Protein AF-A0A952A7B5-F1 (afdb_monomer_lite)

Secondary structure (DSSP, 8-state):
-PPPPPPSSPP--S-S-GGGSSHHHHH-HHHHHHHHHHHHHHHHTT-

Structure (mmCIF, N/CA/C/O backbone):
data_AF-A0A952A7B5-F1
#
_entry.id   AF-A0A952A7B5-F1
#
loop_
_atom_site.group_PDB
_atom_site.id
_atom_site.type_symbol
_atom_site.label_atom_id
_atom_site.label_alt_id
_atom_site.label_comp_id
_atom_site.label_asym_id
_atom_site.label_entity_id
_atom_site.label_seq_id
_atom_site.pdbx_PDB_ins_code
_atom_site.Cartn_x
_atom_site.Car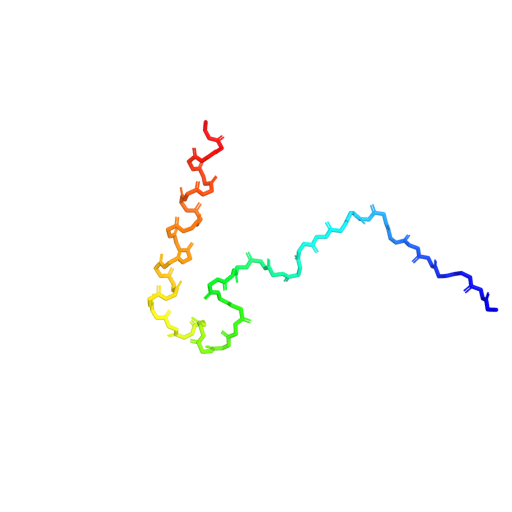tn_y
_atom_site.Cartn_z
_atom_site.occupancy
_atom_site.B_iso_or_equiv
_atom_site.auth_seq_id
_atom_site.auth_comp_id
_atom_site.auth_asym_id
_atom_site.auth_atom_id
_atom_site.pdbx_PDB_model_num
ATOM 1 N N . GLY A 1 1 ? 21.325 -10.336 -32.949 1.00 75.31 1 GLY A N 1
ATOM 2 C CA . GLY A 1 1 ? 20.109 -10.670 -32.180 1.00 75.31 1 GLY A CA 1
ATOM 3 C C . GLY A 1 1 ? 18.906 -10.030 -32.844 1.00 75.31 1 GLY A C 1
ATOM 4 O O . GLY A 1 1 ? 19.062 -8.957 -33.410 1.00 75.31 1 GLY A O 1
ATOM 5 N N . SER A 1 2 ? 17.749 -10.689 -32.830 1.00 76.88 2 SER A N 1
ATOM 6 C CA . SER A 1 2 ? 16.488 -10.195 -33.408 1.00 76.88 2 SER A CA 1
ATOM 7 C C . SER A 1 2 ? 15.720 -9.287 -32.438 1.00 76.88 2 SER A C 1
ATOM 9 O O . SER A 1 2 ? 15.789 -9.481 -31.227 1.00 76.88 2 SER A O 1
ATOM 11 N N . ALA A 1 3 ? 14.969 -8.316 -32.965 1.00 82.00 3 ALA A N 1
ATOM 12 C CA . ALA A 1 3 ? 14.153 -7.402 -32.163 1.00 82.00 3 ALA A CA 1
ATOM 13 C C . ALA A 1 3 ? 12.928 -8.108 -31.543 1.00 82.00 3 ALA A C 1
ATOM 15 O O . ALA A 1 3 ? 12.256 -8.900 -32.206 1.00 82.00 3 ALA A O 1
ATOM 16 N N . GLY A 1 4 ? 12.628 -7.811 -30.273 1.00 87.06 4 GLY A N 1
ATOM 17 C CA . GLY A 1 4 ? 11.438 -8.306 -29.570 1.00 87.06 4 GLY A CA 1
ATOM 18 C C . GLY A 1 4 ? 10.164 -7.542 -29.952 1.00 87.06 4 GLY A C 1
ATOM 19 O O . GLY A 1 4 ? 10.215 -6.357 -30.277 1.00 87.06 4 GLY A O 1
ATOM 20 N N . LYS A 1 5 ? 9.002 -8.210 -29.906 1.0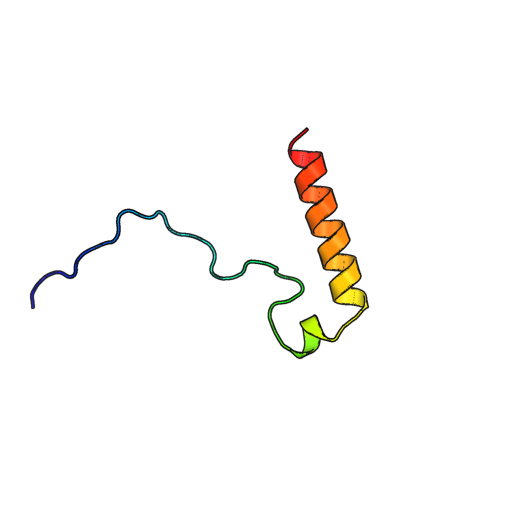0 87.31 5 LYS A N 1
ATOM 21 C CA . LYS A 1 5 ? 7.697 -7.571 -30.160 1.00 87.31 5 LYS A CA 1
ATOM 22 C C . LYS A 1 5 ? 7.318 -6.628 -29.014 1.00 87.31 5 LYS A C 1
ATOM 24 O O . LYS A 1 5 ? 7.240 -7.055 -27.867 1.00 87.31 5 LYS A O 1
ATOM 29 N N . ILE A 1 6 ? 7.011 -5.376 -29.349 1.00 87.50 6 ILE A N 1
ATOM 30 C CA . ILE A 1 6 ? 6.463 -4.378 -28.422 1.00 87.50 6 ILE A CA 1
ATOM 31 C C . ILE A 1 6 ? 4.932 -4.509 -28.413 1.00 87.50 6 ILE A C 1
ATOM 33 O O . ILE A 1 6 ? 4.303 -4.626 -29.467 1.00 87.50 6 ILE A O 1
ATOM 37 N N . GLY A 1 7 ? 4.329 -4.534 -27.223 1.00 89.50 7 GLY A N 1
ATOM 38 C 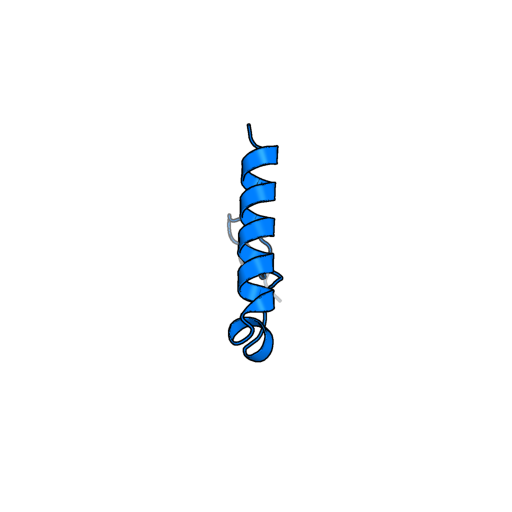CA . GLY A 1 7 ? 2.873 -4.548 -27.061 1.00 89.50 7 GLY A CA 1
ATOM 39 C C . GLY A 1 7 ? 2.231 -3.210 -27.451 1.00 89.50 7 GLY A C 1
ATOM 40 O O . GLY A 1 7 ? 2.877 -2.171 -27.413 1.00 89.50 7 GLY A O 1
ATOM 41 N N . LYS A 1 8 ? 0.941 -3.219 -27.809 1.00 91.50 8 LYS A N 1
ATOM 42 C CA . LYS A 1 8 ? 0.195 -1.998 -28.187 1.00 91.50 8 LYS A CA 1
ATOM 43 C C . LYS A 1 8 ? -0.229 -1.126 -26.993 1.00 91.50 8 LYS A C 1
ATOM 45 O O . LYS A 1 8 ? -0.751 -0.037 -27.196 1.00 91.50 8 LYS A O 1
ATOM 50 N N . SER A 1 9 ? -0.073 -1.613 -25.763 1.00 90.00 9 SER A N 1
ATOM 51 C CA . SER A 1 9 ? -0.439 -0.879 -24.551 1.00 90.00 9 SER A CA 1
ATOM 52 C C . SER A 1 9 ? 0.568 0.228 -24.247 1.00 90.00 9 SER A C 1
ATOM 54 O O . SER A 1 9 ? 1.774 0.010 -24.359 1.00 90.00 9 SER A O 1
ATOM 56 N N . GLY A 1 10 ? 0.079 1.380 -23.788 1.00 91.31 10 GLY A N 1
ATOM 57 C CA . GLY A 1 10 ? 0.936 2.412 -23.208 1.00 91.31 10 GLY A CA 1
ATOM 58 C C . GLY A 1 10 ? 1.617 1.943 -21.918 1.00 91.31 10 GLY A C 1
ATOM 59 O O . GLY A 1 10 ? 1.220 0.947 -21.308 1.00 91.31 10 GLY A O 1
ATOM 60 N N . PHE A 1 11 ? 2.641 2.680 -21.489 1.00 91.44 11 PHE A N 1
ATOM 61 C CA . PHE A 1 11 ? 3.263 2.457 -20.188 1.00 91.44 11 PHE A CA 1
ATOM 62 C C . PHE A 1 11 ? 2.296 2.843 -19.069 1.00 91.44 11 PHE A C 1
ATOM 64 O O . PHE A 1 11 ? 1.691 3.913 -19.098 1.00 91.44 11 PHE A O 1
ATOM 71 N N . VAL A 1 12 ? 2.171 1.970 -18.073 1.00 92.00 12 VAL A N 1
ATOM 72 C CA . VAL A 1 12 ? 1.353 2.197 -16.880 1.00 92.00 12 VAL A CA 1
ATOM 73 C C . VAL A 1 12 ? 2.213 2.054 -15.634 1.00 92.00 12 VAL A C 1
ATOM 75 O O . VAL A 1 12 ? 3.175 1.285 -15.620 1.00 92.00 12 VAL A O 1
ATOM 78 N N . SER A 1 13 ? 1.858 2.782 -14.575 1.00 92.38 13 SER A N 1
ATOM 79 C CA . SER A 1 13 ? 2.507 2.604 -13.277 1.00 92.38 13 SER A CA 1
ATOM 80 C C . SER A 1 13 ? 2.261 1.178 -12.762 1.00 92.38 13 SER A C 1
ATOM 82 O O . SER A 1 13 ? 1.107 0.739 -12.721 1.00 92.38 13 SER A O 1
ATOM 84 N N . PRO A 1 14 ? 3.302 0.455 -12.312 1.00 93.88 14 PRO A N 1
ATOM 85 C CA . PRO A 1 14 ? 3.121 -0.833 -11.648 1.00 93.88 14 PRO A CA 1
ATOM 86 C C . PRO A 1 14 ? 2.516 -0.676 -10.243 1.00 93.88 14 PRO A C 1
ATOM 88 O O . PRO A 1 14 ? 1.955 -1.628 -9.699 1.00 93.88 14 PRO A O 1
ATOM 91 N N . ILE A 1 15 ? 2.604 0.521 -9.651 1.00 92.81 15 ILE A N 1
ATOM 92 C CA . ILE A 1 15 ? 2.064 0.828 -8.326 1.00 92.81 15 ILE A CA 1
ATOM 93 C C . ILE A 1 15 ? 0.662 1.406 -8.499 1.00 92.81 15 ILE A C 1
ATOM 95 O O . ILE A 1 15 ? 0.498 2.528 -8.976 1.00 92.81 15 ILE A O 1
ATOM 99 N N . ARG A 1 16 ? -0.343 0.621 -8.098 1.00 90.69 16 ARG A N 1
ATOM 100 C CA . ARG A 1 16 ? -1.765 1.002 -8.156 1.00 90.69 16 ARG A CA 1
ATOM 101 C C . ARG A 1 16 ? -2.211 1.837 -6.960 1.00 90.69 16 ARG A C 1
ATOM 103 O O . ARG A 1 16 ? -3.099 2.666 -7.092 1.00 90.69 16 ARG A O 1
ATOM 110 N N . ASP A 1 17 ? -1.613 1.589 -5.801 1.00 93.25 17 ASP A N 1
ATOM 111 C CA . ASP A 1 17 ? -1.916 2.292 -4.560 1.00 93.25 17 ASP A CA 1
ATOM 112 C C . ASP A 1 17 ? -0.619 2.475 -3.774 1.00 93.25 17 ASP A C 1
ATOM 114 O O . ASP A 1 17 ? -0.020 1.505 -3.303 1.00 93.25 17 ASP A O 1
ATOM 118 N N . PHE A 1 18 ? -0.169 3.723 -3.675 1.00 93.00 18 PHE A N 1
ATOM 119 C CA . PHE A 1 18 ? 1.072 4.070 -2.991 1.00 93.00 18 PHE A CA 1
ATOM 120 C C . PHE A 1 18 ? 1.026 3.729 -1.494 1.00 93.00 18 PHE A C 1
ATOM 122 O O . PHE A 1 18 ? 2.033 3.311 -0.921 1.00 93.00 18 PHE A O 1
ATOM 129 N N . TYR A 1 19 ? -0.150 3.829 -0.872 1.00 95.69 19 TYR A N 1
ATOM 130 C CA . TYR A 1 19 ? -0.317 3.587 0.558 1.00 95.69 19 TYR A CA 1
ATOM 131 C C . TYR A 1 19 ? -0.422 2.094 0.893 1.00 95.69 19 TYR A C 1
ATOM 133 O O . TYR A 1 19 ? -0.331 1.729 2.057 1.00 95.69 19 TYR A O 1
ATOM 141 N N . LEU A 1 20 ? -0.558 1.210 -0.106 1.00 96.19 20 LEU A N 1
ATOM 142 C CA . LEU A 1 20 ? -0.724 -0.240 0.084 1.00 96.19 20 LEU A CA 1
ATOM 143 C C . LEU A 1 20 ? 0.298 -1.071 -0.723 1.00 96.19 20 LEU A C 1
ATOM 145 O O . LEU A 1 20 ? -0.016 -2.147 -1.238 1.00 96.19 20 LEU A O 1
ATOM 149 N N . THR A 1 21 ? 1.538 -0.584 -0.825 1.00 97.19 21 THR A N 1
ATOM 150 C CA . THR A 1 21 ? 2.607 -1.170 -1.666 1.00 97.19 21 THR A CA 1
ATOM 151 C C . THR A 1 21 ? 3.194 -2.481 -1.150 1.00 97.19 21 THR A C 1
ATOM 153 O O . THR A 1 21 ? 3.659 -3.301 -1.938 1.00 97.19 21 THR A O 1
ATOM 156 N N . ASN A 1 22 ? 3.191 -2.695 0.163 1.00 97.50 22 ASN A N 1
ATOM 157 C CA . ASN A 1 22 ? 3.846 -3.829 0.811 1.00 97.50 22 ASN A CA 1
ATOM 158 C C . ASN A 1 22 ? 2.967 -4.406 1.942 1.00 97.50 22 ASN A C 1
ATOM 160 O O . ASN A 1 22 ? 1.989 -3.762 2.336 1.00 97.50 22 ASN A O 1
ATOM 164 N N . PRO A 1 23 ? 3.274 -5.610 2.468 1.00 98.00 23 PRO A N 1
ATOM 165 C CA . PRO A 1 23 ? 2.438 -6.262 3.480 1.00 98.00 23 PRO A CA 1
ATOM 166 C C . PRO A 1 23 ? 2.264 -5.458 4.774 1.00 98.00 23 PRO A C 1
ATOM 168 O O . PRO A 1 23 ? 1.166 -5.441 5.323 1.00 98.00 23 PRO A O 1
ATOM 171 N N . ILE A 1 24 ? 3.303 -4.749 5.228 1.00 97.56 24 ILE A N 1
ATOM 172 C CA . ILE A 1 24 ? 3.249 -3.926 6.447 1.00 97.56 24 ILE A CA 1
ATOM 173 C C . ILE A 1 24 ? 2.282 -2.758 6.239 1.00 97.56 24 ILE A C 1
ATOM 175 O O . ILE A 1 24 ? 1.392 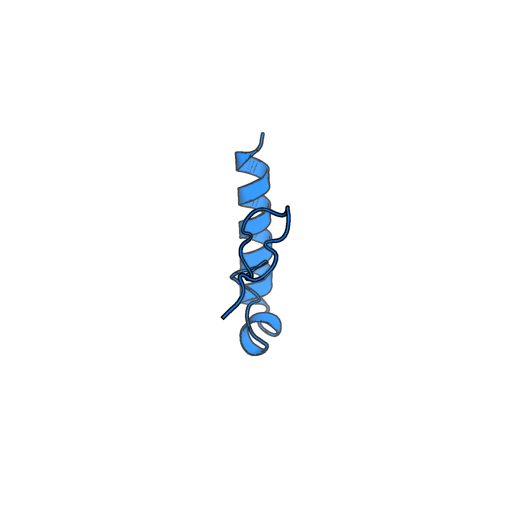-2.529 7.054 1.00 97.56 24 ILE A O 1
ATOM 179 N N . ALA A 1 25 ? 2.407 -2.058 5.109 1.00 96.94 25 ALA A N 1
ATOM 180 C CA . ALA A 1 25 ? 1.514 -0.956 4.766 1.00 96.94 25 ALA A CA 1
ATOM 181 C C . ALA A 1 25 ? 0.061 -1.429 4.596 1.00 96.94 25 ALA A C 1
ATOM 183 O O . ALA A 1 25 ? -0.861 -0.759 5.046 1.00 96.94 25 ALA A O 1
ATOM 184 N N . ARG A 1 26 ? -0.152 -2.623 4.026 1.00 96.12 26 ARG A N 1
ATOM 185 C CA . ARG A 1 26 ? -1.493 -3.200 3.849 1.00 96.12 26 ARG A CA 1
ATOM 186 C C . ARG A 1 26 ? -2.163 -3.604 5.162 1.00 96.12 26 ARG A C 1
ATOM 188 O O . ARG A 1 26 ? -3.384 -3.550 5.252 1.00 96.12 26 ARG A O 1
ATOM 195 N N . ALA A 1 27 ? -1.381 -4.008 6.158 1.00 97.81 27 ALA A N 1
ATOM 196 C CA . ALA A 1 27 ? -1.886 -4.324 7.491 1.00 97.81 27 ALA A CA 1
ATOM 197 C C . ALA A 1 27 ? -2.155 -3.070 8.350 1.00 97.81 27 ALA A C 1
ATOM 199 O O . ALA A 1 27 ? -2.803 -3.172 9.388 1.00 97.81 27 ALA A O 1
ATOM 200 N N . SER A 1 28 ? -1.667 -1.892 7.945 1.00 98.06 28 SER A N 1
ATOM 201 C CA . SER A 1 28 ? -1.815 -0.651 8.709 1.00 98.06 28 SER A CA 1
ATOM 202 C C . SER A 1 28 ? -3.174 0.014 8.474 1.00 98.06 28 SER A C 1
ATOM 204 O O . SER A 1 28 ? -3.499 0.416 7.356 1.00 98.06 28 SER A O 1
ATOM 206 N N . ALA A 1 29 ? -3.939 0.214 9.551 1.00 97.94 29 ALA A N 1
ATOM 207 C CA . ALA A 1 29 ? -5.202 0.957 9.516 1.00 97.94 29 ALA A CA 1
ATOM 208 C C . ALA A 1 29 ? -5.006 2.415 9.061 1.00 97.94 29 ALA A C 1
ATOM 210 O O . ALA A 1 29 ? -5.754 2.916 8.227 1.00 97.94 29 ALA A O 1
ATOM 211 N N . VAL A 1 30 ? -3.930 3.063 9.519 1.00 97.50 30 VAL A N 1
ATOM 212 C CA . VAL A 1 30 ? -3.598 4.449 9.145 1.00 97.50 30 VAL A CA 1
ATOM 213 C C . VAL A 1 30 ? -3.350 4.572 7.640 1.00 97.50 30 VAL A C 1
ATOM 215 O O . VAL A 1 30 ? -3.762 5.541 7.002 1.00 97.50 30 VAL A O 1
ATOM 218 N N . MET A 1 31 ? -2.692 3.578 7.038 1.00 97.56 31 MET A N 1
ATOM 219 C CA . MET A 1 31 ? -2.465 3.571 5.592 1.00 97.56 31 MET A CA 1
ATOM 220 C C . MET A 1 31 ? -3.755 3.328 4.806 1.00 97.56 31 MET A C 1
ATOM 222 O O . MET A 1 31 ? -3.925 3.908 3.732 1.00 97.56 31 MET A O 1
ATOM 226 N N . ALA A 1 32 ? -4.688 2.536 5.341 1.00 96.44 32 ALA A N 1
ATOM 227 C CA . ALA A 1 32 ? -6.009 2.367 4.742 1.00 96.44 32 ALA A CA 1
ATOM 228 C C . ALA A 1 32 ? -6.797 3.691 4.719 1.00 96.44 32 ALA A C 1
ATOM 230 O O . ALA A 1 32 ? -7.355 4.052 3.680 1.00 96.44 32 ALA A O 1
ATOM 231 N N . GLU A 1 33 ? -6.772 4.459 5.812 1.00 96.31 33 GLU A N 1
ATOM 232 C CA . GLU A 1 33 ? -7.380 5.798 5.875 1.00 96.31 33 GLU A CA 1
ATOM 233 C C . GLU A 1 33 ? -6.728 6.767 4.878 1.00 96.31 33 GLU A C 1
ATOM 235 O O . GLU A 1 33 ? -7.416 7.448 4.114 1.00 96.31 33 GLU A O 1
ATOM 240 N N . CYS A 1 34 ? -5.393 6.782 4.810 1.00 94.75 34 CYS A N 1
ATOM 241 C CA . CYS A 1 34 ? -4.664 7.610 3.848 1.00 94.75 34 CYS A CA 1
ATOM 242 C C . CYS A 1 34 ? -5.012 7.259 2.392 1.00 94.75 34 CYS A C 1
ATOM 244 O O . CYS A 1 34 ? -5.201 8.162 1.573 1.00 94.75 34 CYS A O 1
ATOM 246 N N . SER A 1 35 ? -5.131 5.964 2.076 1.00 94.31 35 SER A N 1
ATOM 247 C CA . SER A 1 35 ? -5.561 5.477 0.760 1.00 94.31 3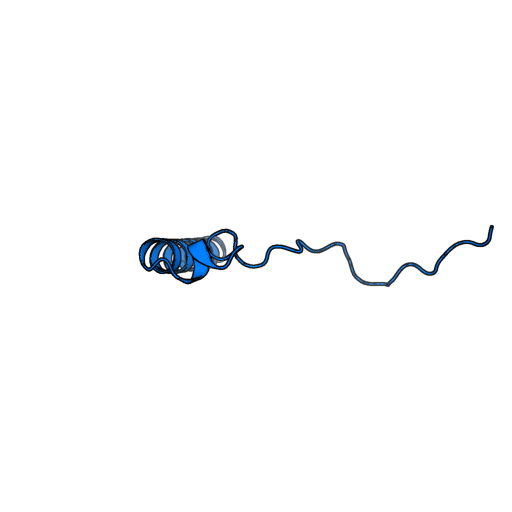5 SER A CA 1
ATOM 248 C C . SER A 1 35 ? -6.968 5.974 0.407 1.00 94.31 35 SER A C 1
ATOM 250 O O . SER A 1 35 ? -7.190 6.454 -0.708 1.00 94.31 35 SER A O 1
ATOM 252 N N . ALA A 1 36 ? -7.909 5.921 1.357 1.00 93.69 36 ALA A N 1
ATOM 2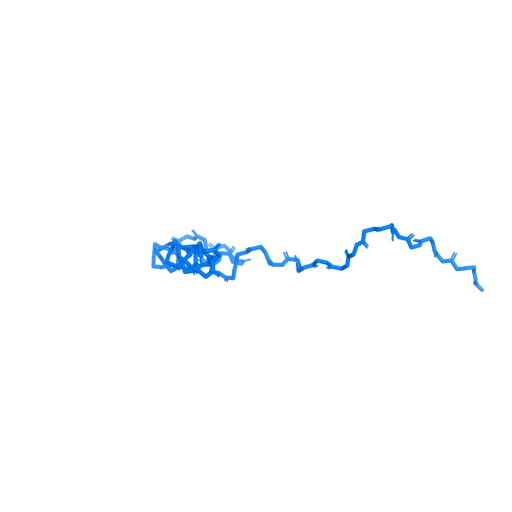53 C CA . ALA A 1 36 ? -9.271 6.414 1.160 1.00 93.69 36 ALA A CA 1
ATOM 254 C C . ALA A 1 36 ? -9.294 7.927 0.880 1.00 93.69 36 ALA A C 1
ATOM 256 O O . ALA A 1 36 ? -9.906 8.366 -0.095 1.00 93.69 36 ALA A O 1
ATOM 257 N N . LEU A 1 37 ? -8.553 8.716 1.665 1.00 93.25 37 LEU A N 1
ATOM 258 C CA . LEU A 1 37 ? -8.418 10.161 1.453 1.00 93.25 37 LEU A CA 1
ATOM 259 C C . LEU A 1 37 ? -7.757 10.493 0.110 1.00 93.25 37 LEU A C 1
ATOM 261 O O . LEU A 1 37 ? -8.163 11.433 -0.571 1.00 93.25 37 LEU A O 1
ATOM 265 N N . ALA A 1 38 ? -6.732 9.741 -0.295 1.00 89.56 38 ALA A N 1
ATOM 266 C CA . ALA A 1 38 ? -6.079 9.931 -1.587 1.00 89.56 38 ALA A CA 1
ATOM 267 C C . ALA A 1 38 ? -7.035 9.658 -2.755 1.00 89.56 38 ALA A C 1
ATOM 269 O O . ALA A 1 38 ? -7.114 10.476 -3.671 1.00 89.56 38 ALA A O 1
ATOM 270 N N . LYS A 1 39 ? -7.823 8.580 -2.687 1.00 86.50 39 LYS A N 1
ATOM 271 C CA . LYS A 1 39 ? -8.855 8.267 -3.689 1.00 86.50 39 LYS A CA 1
ATOM 272 C C . LYS A 1 39 ? -9.941 9.346 -3.748 1.00 86.50 39 LYS A C 1
ATOM 274 O O . LYS A 1 39 ? -10.289 9.776 -4.841 1.00 86.50 39 LYS A O 1
ATOM 279 N N . GLY A 1 40 ? -10.400 9.851 -2.600 1.00 77.25 40 GLY A N 1
ATOM 280 C CA . GLY A 1 40 ? -11.373 10.952 -2.531 1.00 77.25 40 GLY A CA 1
ATOM 281 C C . GLY A 1 40 ? -10.840 12.310 -3.020 1.00 77.25 40 GLY A C 1
ATOM 282 O O . GLY A 1 40 ? -11.603 13.163 -3.471 1.00 77.25 40 GLY A O 1
ATOM 283 N N . ARG A 1 41 ? -9.521 12.535 -2.965 1.00 70.75 41 ARG A N 1
ATOM 284 C CA . ARG A 1 41 ? -8.880 13.703 -3.602 1.00 70.75 41 ARG A CA 1
ATOM 285 C C . ARG A 1 41 ? -8.802 13.560 -5.119 1.00 70.75 41 ARG A C 1
ATOM 287 O O . ARG A 1 41 ? -8.978 14.547 -5.821 1.00 70.75 41 ARG A O 1
ATOM 294 N N . MET A 1 42 ? -8.578 12.345 -5.623 1.00 62.06 42 MET A N 1
ATOM 295 C CA . MET A 1 42 ? -8.595 12.087 -7.066 1.00 62.06 42 MET A CA 1
ATOM 296 C C . MET A 1 42 ? -9.989 12.282 -7.671 1.00 62.06 42 MET A C 1
ATOM 298 O O . MET A 1 42 ? -10.080 12.779 -8.786 1.00 62.06 42 MET A O 1
ATOM 302 N N . THR A 1 43 ? -11.061 11.938 -6.947 1.00 60.22 43 THR A N 1
ATOM 303 C CA . THR A 1 43 ? -12.437 12.160 -7.425 1.00 60.22 43 THR A CA 1
ATOM 304 C C . THR A 1 43 ? -12.810 13.641 -7.458 1.00 60.22 43 THR A C 1
ATOM 306 O O . THR A 1 43 ? -13.424 14.072 -8.420 1.00 60.22 43 THR A O 1
ATOM 309 N N . GLN A 1 44 ? -12.391 14.439 -6.469 1.00 57.53 44 GLN A N 1
ATOM 310 C CA . GLN A 1 44 ? -12.664 15.887 -6.450 1.00 57.53 44 GLN A CA 1
ATOM 311 C C . GLN A 1 44 ? -11.899 16.674 -7.521 1.00 57.53 44 GLN A C 1
ATOM 313 O O . GLN A 1 44 ? -12.370 17.707 -7.968 1.00 57.53 44 GLN A O 1
ATOM 318 N N . ALA A 1 45 ? -10.725 16.203 -7.946 1.00 56.72 45 ALA A N 1
ATOM 319 C CA . ALA A 1 45 ? -9.979 16.828 -9.040 1.00 56.72 45 ALA A CA 1
ATOM 320 C C . ALA A 1 45 ? -10.562 16.524 -10.437 1.00 56.72 45 ALA A C 1
ATOM 322 O O . ALA A 1 45 ? -10.043 17.033 -11.428 1.00 56.72 45 ALA A O 1
ATOM 323 N N . ALA A 1 46 ? -11.576 15.657 -10.518 1.00 50.62 46 ALA A N 1
ATOM 324 C CA . ALA A 1 46 ? -12.214 15.231 -11.759 1.00 50.62 46 ALA A CA 1
ATOM 325 C C . ALA A 1 46 ? -13.646 15.778 -11.939 1.00 50.62 46 ALA A C 1
ATOM 327 O O . ALA A 1 46 ? -14.257 15.467 -12.962 1.00 50.62 46 ALA A O 1
ATOM 328 N N . GLU A 1 47 ? -14.166 16.555 -10.978 1.00 46.88 47 GLU A N 1
ATOM 329 C CA . GLU A 1 47 ? -15.418 17.325 -11.118 1.00 46.88 47 GLU A CA 1
ATOM 330 C C . GLU A 1 47 ? -15.186 18.723 -11.706 1.00 46.88 47 GLU A C 1
ATOM 332 O O . GLU A 1 47 ? -14.105 19.310 -11.456 1.00 46.88 47 GLU A O 1
#

Sequence (47 aa):
GSAGKIGKSGFVSPIRDFYLTNPIARASAVMAECSALAKGRMTQAAE

pLDDT: mean 86.99, std 13.63, range [46.88, 98.06]

Foldseek 3Di:
DDDDDDDPDDDDDPDPFPQCRDPVSVPDPVSVVVRVVVVVVVVVVVD

Radius of gyration: 16.61 Å; chains: 1; bounding box: 36×28×43 Å